Protein AF-A0AAU7NQR5-F1 (afdb_monomer_lite)

Foldseek 3Di:
DDDDDDDDDDDCVVVVHDPVNVLVVCQVPVCVVVPPAKHWDDAQDADPVGDTDRTDIDHPDD

Sequence (62 aa):
MQDIKTLELVSVRDHGLDEYWLQDYICQNPTCLGLGDIELVSKEKKQSSGGRLDILMKGSDE

Organism: NCBI:txid3067653

Secondary structure (DSSP, 8-state):
-----PPPP--SGGGT--HHHHHHHHHH-GGGG--SSEEEEEEEEE-TT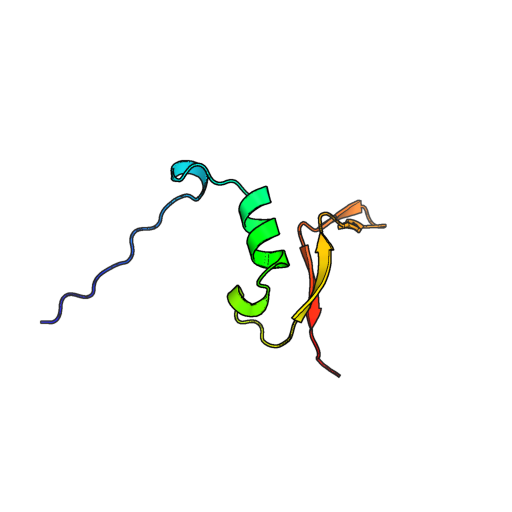S-EEEEEEEE---

pLDDT: mean 90.23, std 8.95, range [54.62, 96.19]

Structure (mmCIF, N/CA/C/O backbone):
data_AF-A0AAU7NQR5-F1
#
_entry.id   AF-A0AAU7NQR5-F1
#
loop_
_atom_site.group_PDB
_atom_site.id
_atom_site.type_symbol
_atom_site.label_atom_id
_atom_site.label_alt_id
_atom_site.label_comp_id
_atom_site.label_asym_id
_atom_site.label_entity_id
_atom_site.label_seq_id
_atom_site.pdbx_PDB_ins_code
_atom_site.Cartn_x
_atom_site.Cartn_y
_atom_site.Cartn_z
_atom_site.occupancy
_atom_site.B_iso_or_equiv
_atom_site.auth_seq_id
_atom_site.auth_comp_id
_atom_site.auth_asym_id
_atom_site.auth_atom_id
_atom_site.pdbx_PDB_model_num
ATOM 1 N N . MET A 1 1 ? 21.775 -30.481 -17.363 1.00 54.62 1 MET A N 1
ATOM 2 C CA . MET A 1 1 ? 21.826 -29.460 -16.299 1.00 54.62 1 MET A CA 1
ATOM 3 C C . MET A 1 1 ? 20.803 -28.418 -16.703 1.00 54.62 1 MET A C 1
ATOM 5 O O . MET A 1 1 ? 20.931 -27.906 -17.802 1.00 54.62 1 MET A O 1
ATOM 9 N N . GLN A 1 2 ? 19.701 -28.279 -15.965 1.00 67.06 2 GLN A N 1
ATOM 10 C CA . GLN A 1 2 ? 18.643 -27.335 -16.342 1.00 67.06 2 GLN A CA 1
ATOM 11 C C . GLN A 1 2 ? 19.042 -25.936 -15.866 1.00 67.06 2 GLN A C 1
ATOM 13 O O . GLN A 1 2 ? 19.369 -25.772 -14.692 1.00 67.06 2 GLN A O 1
ATOM 18 N N . ASP A 1 3 ? 19.045 -24.964 -16.776 1.00 73.75 3 ASP A N 1
ATOM 19 C CA . ASP A 1 3 ? 19.258 -23.553 -16.461 1.00 73.75 3 ASP A CA 1
ATOM 20 C C . ASP A 1 3 ? 18.102 -23.039 -15.597 1.00 73.75 3 ASP A C 1
ATOM 22 O O . ASP A 1 3 ? 16.953 -22.959 -16.036 1.00 73.75 3 ASP A O 1
ATOM 26 N N . ILE A 1 4 ? 18.402 -22.703 -14.343 1.00 75.44 4 ILE A N 1
ATOM 27 C CA . ILE A 1 4 ? 17.450 -22.033 -13.461 1.00 75.44 4 ILE A CA 1
ATOM 28 C C . ILE A 1 4 ? 17.423 -20.569 -13.890 1.00 75.44 4 ILE A C 1
ATOM 30 O O . ILE A 1 4 ? 18.381 -19.830 -13.673 1.00 75.44 4 ILE A O 1
ATOM 34 N N . LYS A 1 5 ? 16.328 -20.153 -14.529 1.00 78.44 5 LYS A N 1
ATOM 35 C CA . LYS A 1 5 ? 16.130 -18.768 -14.954 1.00 78.44 5 LYS A CA 1
ATOM 36 C C . LYS A 1 5 ? 15.911 -17.892 -13.721 1.00 78.44 5 LYS A C 1
ATOM 38 O O . LYS A 1 5 ? 14.858 -17.955 -13.089 1.00 78.44 5 LYS A O 1
ATOM 43 N N . THR A 1 6 ? 16.911 -17.095 -13.369 1.00 78.31 6 THR A N 1
ATOM 44 C CA . THR A 1 6 ? 16.809 -16.095 -12.305 1.00 78.31 6 THR A CA 1
ATOM 45 C C . THR A 1 6 ? 15.918 -14.946 -12.769 1.00 78.31 6 THR A C 1
ATOM 47 O O . THR A 1 6 ? 16.021 -14.492 -13.908 1.00 78.31 6 THR A O 1
ATOM 50 N N . LEU A 1 7 ? 15.020 -14.488 -11.899 1.00 85.94 7 LEU A N 1
ATOM 51 C CA . LEU A 1 7 ? 14.227 -13.286 -12.148 1.00 85.94 7 LEU A CA 1
ATOM 52 C C . LEU A 1 7 ? 15.114 -12.056 -11.940 1.00 85.94 7 LEU A C 1
ATOM 54 O O . LEU A 1 7 ? 15.858 -11.991 -10.960 1.00 85.94 7 LEU A O 1
ATOM 58 N N . GLU A 1 8 ? 15.025 -11.087 -12.846 1.00 84.19 8 GLU A N 1
ATOM 59 C CA . GLU A 1 8 ? 15.649 -9.781 -12.647 1.00 84.19 8 GLU A CA 1
ATOM 60 C C . GLU A 1 8 ? 14.734 -8.898 -11.803 1.00 84.19 8 GLU A C 1
ATOM 62 O O . GLU A 1 8 ? 13.530 -8.794 -12.052 1.00 84.19 8 GLU A O 1
ATOM 67 N N . LEU A 1 9 ? 15.314 -8.275 -10.778 1.00 87.81 9 LEU A N 1
ATOM 68 C CA . LEU A 1 9 ? 14.601 -7.336 -9.930 1.00 87.81 9 LEU A CA 1
ATOM 69 C C . LEU A 1 9 ? 14.500 -5.998 -10.657 1.00 87.81 9 LEU A C 1
ATOM 71 O O . LEU A 1 9 ? 15.514 -5.394 -11.001 1.00 87.81 9 LEU A O 1
ATOM 75 N N . VAL A 1 10 ? 13.271 -5.537 -10.864 1.00 88.94 10 VAL A N 1
ATOM 76 C CA . VAL A 1 10 ? 12.987 -4.256 -11.510 1.00 88.94 10 VAL A CA 1
ATOM 77 C C . VAL A 1 10 ? 12.386 -3.272 -10.516 1.00 88.94 10 VAL A C 1
ATOM 79 O O . VAL A 1 10 ? 11.599 -3.646 -9.646 1.00 88.94 10 VAL A O 1
ATOM 82 N N . SER A 1 11 ? 12.743 -1.996 -10.653 1.00 89.62 11 SER A N 1
ATOM 83 C CA . SER A 1 11 ? 12.084 -0.917 -9.921 1.00 89.62 11 SER A CA 1
ATOM 84 C C . SER A 1 11 ? 10.770 -0.544 -10.605 1.00 89.62 11 SER A C 1
ATOM 86 O O . SER A 1 11 ? 10.690 -0.423 -11.830 1.00 89.62 11 SER A O 1
ATOM 88 N N . VAL A 1 12 ? 9.740 -0.295 -9.797 1.00 88.81 12 VAL A N 1
ATOM 89 C CA . VAL A 1 12 ? 8.432 0.203 -10.252 1.00 88.81 12 VAL A CA 1
ATOM 90 C C . VAL A 1 12 ? 8.585 1.557 -10.958 1.00 88.81 12 VAL A C 1
ATOM 92 O O . VAL A 1 12 ? 7.979 1.791 -12.003 1.00 88.81 12 VAL A O 1
ATOM 95 N N . ARG A 1 13 ? 9.482 2.413 -10.449 1.00 91.19 13 ARG A N 1
ATOM 96 C CA . ARG A 1 13 ? 9.738 3.745 -11.022 1.00 91.19 13 ARG A CA 1
ATOM 97 C C . ARG A 1 13 ? 10.364 3.685 -12.408 1.00 91.19 13 ARG A C 1
ATOM 99 O O . ARG A 1 13 ? 10.047 4.529 -13.241 1.00 91.19 13 ARG A O 1
ATOM 106 N N . ASP A 1 14 ? 11.190 2.675 -12.675 1.00 93.44 14 ASP A N 1
ATOM 107 C CA . ASP A 1 14 ? 11.836 2.503 -13.985 1.00 93.44 14 ASP A CA 1
ATOM 108 C C . ASP A 1 14 ? 10.810 2.189 -15.086 1.00 93.44 14 ASP A C 1
ATOM 110 O O . ASP A 1 14 ? 11.089 2.354 -16.269 1.00 93.44 14 ASP A O 1
ATOM 114 N N . HIS A 1 15 ? 9.597 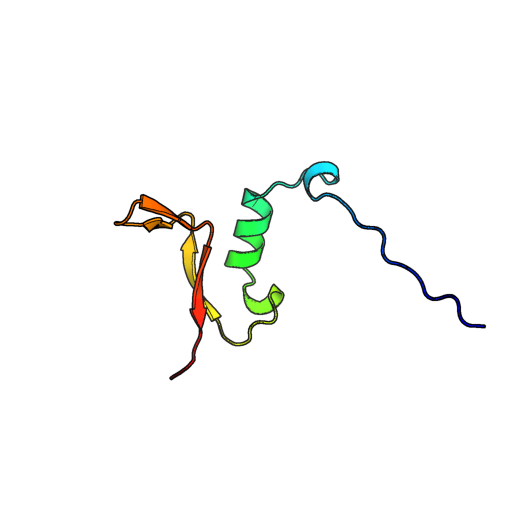1.792 -14.689 1.00 92.12 15 HIS A N 1
ATOM 115 C CA . HIS A 1 15 ? 8.475 1.491 -15.572 1.00 92.12 15 HIS A CA 1
ATOM 116 C C . HIS A 1 15 ? 7.437 2.625 -15.628 1.00 92.12 15 HIS A C 1
ATOM 118 O O . HIS A 1 15 ? 6.337 2.424 -16.137 1.00 92.12 15 HIS A O 1
ATOM 124 N N . GLY A 1 16 ? 7.763 3.819 -15.117 1.00 94.44 16 GLY A N 1
ATOM 125 C CA . GLY A 1 16 ? 6.857 4.974 -15.123 1.00 94.44 16 GLY A CA 1
ATOM 126 C C . GLY A 1 16 ? 5.675 4.842 -14.159 1.00 94.44 16 GLY A C 1
ATOM 127 O O . GLY A 1 16 ? 4.694 5.570 -14.290 1.00 94.44 16 GLY A O 1
ATOM 128 N N . LEU A 1 17 ? 5.766 3.911 -13.211 1.00 95.44 17 LEU A N 1
ATOM 129 C CA . LEU A 1 17 ? 4.764 3.667 -12.185 1.00 95.44 17 LEU A CA 1
ATOM 130 C C . LEU A 1 17 ? 5.269 4.192 -10.840 1.00 95.44 17 LEU A C 1
ATOM 132 O O . LEU A 1 17 ? 6.474 4.327 -10.609 1.00 95.44 17 LEU A O 1
ATOM 136 N N . ASP A 1 18 ? 4.348 4.476 -9.930 1.00 94.56 18 ASP A N 1
ATOM 137 C CA . ASP A 1 18 ? 4.669 4.982 -8.603 1.00 94.56 18 ASP A CA 1
ATOM 138 C C . ASP A 1 18 ? 3.979 4.177 -7.497 1.00 94.56 18 ASP A C 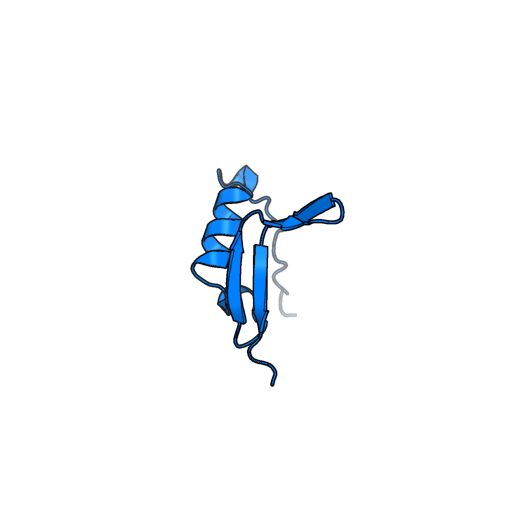1
ATOM 140 O O . ASP A 1 18 ? 3.312 3.163 -7.722 1.00 94.56 18 ASP A O 1
ATOM 144 N N . GLU A 1 19 ? 4.207 4.608 -6.262 1.00 92.81 19 GLU A N 1
ATOM 145 C CA . GLU A 1 19 ? 3.620 3.969 -5.093 1.00 92.81 19 GLU A CA 1
ATOM 146 C C . GLU A 1 19 ? 2.100 4.158 -5.045 1.00 92.81 19 GLU A C 1
ATOM 148 O O . GLU A 1 19 ? 1.391 3.234 -4.661 1.00 92.81 19 GLU A O 1
ATOM 153 N N . TYR A 1 20 ? 1.579 5.298 -5.509 1.00 94.00 20 TYR A N 1
ATOM 154 C CA . TYR A 1 20 ? 0.137 5.534 -5.562 1.00 94.00 20 TYR A CA 1
ATOM 155 C C . TYR A 1 20 ? -0.556 4.556 -6.510 1.00 94.00 20 TYR A C 1
ATOM 157 O O . TYR A 1 20 ? -1.588 3.995 -6.141 1.00 94.00 20 TYR A O 1
ATOM 165 N N . TRP A 1 21 ? 0.043 4.309 -7.678 1.00 95.44 21 TRP A N 1
ATOM 166 C CA . TRP A 1 21 ? -0.397 3.301 -8.634 1.00 95.44 21 TRP A CA 1
ATOM 167 C C . TRP A 1 21 ? -0.402 1.907 -8.011 1.00 95.44 21 TRP A C 1
ATOM 169 O O . TRP A 1 21 ? -1.388 1.181 -8.134 1.00 95.44 21 TRP A O 1
ATOM 179 N N . LEU A 1 22 ? 0.674 1.537 -7.308 1.00 94.00 22 LEU A N 1
ATOM 180 C CA . LEU A 1 22 ? 0.768 0.225 -6.672 1.00 94.00 22 LEU A CA 1
ATOM 181 C C . LEU A 1 22 ? -0.295 0.068 -5.582 1.00 94.00 22 LEU A C 1
ATOM 183 O O . LEU A 1 22 ? -0.966 -0.962 -5.516 1.00 94.00 22 LEU A O 1
ATOM 187 N N . GLN A 1 23 ? -0.485 1.099 -4.757 1.00 95.25 23 GLN A N 1
ATOM 188 C CA . GLN A 1 23 ? -1.525 1.101 -3.740 1.00 95.25 23 GLN A CA 1
ATOM 189 C C . GLN A 1 23 ? -2.923 0.982 -4.367 1.00 95.25 23 GLN A C 1
ATOM 191 O O . GLN A 1 23 ? -3.742 0.215 -3.865 1.00 95.25 23 GLN A O 1
ATOM 196 N N . ASP A 1 24 ? -3.202 1.695 -5.465 1.00 95.88 24 ASP A N 1
ATOM 197 C CA . ASP A 1 24 ? -4.484 1.607 -6.178 1.00 95.88 24 ASP A CA 1
ATOM 198 C C . ASP A 1 24 ? -4.715 0.219 -6.773 1.00 95.88 24 ASP A C 1
ATOM 200 O O . ASP A 1 24 ? -5.818 -0.317 -6.655 1.00 95.88 24 ASP A O 1
ATOM 204 N N . TYR A 1 25 ? -3.678 -0.385 -7.356 1.00 95.56 25 TYR A N 1
ATOM 205 C CA . TYR A 1 25 ? -3.733 -1.747 -7.874 1.00 95.56 25 TYR A CA 1
ATOM 206 C C . TYR A 1 25 ? -4.070 -2.753 -6.768 1.00 95.56 25 TYR A C 1
ATOM 208 O O . TYR A 1 25 ? -4.982 -3.561 -6.928 1.00 95.56 25 TYR A O 1
ATOM 216 N N . ILE A 1 26 ? -3.393 -2.662 -5.621 1.00 96.06 26 ILE A N 1
ATOM 217 C CA . ILE A 1 26 ? -3.653 -3.524 -4.462 1.00 96.06 26 ILE A CA 1
ATOM 218 C C . ILE A 1 26 ? -5.073 -3.303 -3.919 1.00 96.06 26 ILE A C 1
ATOM 220 O O . ILE A 1 26 ? -5.769 -4.266 -3.615 1.00 96.06 26 ILE A O 1
ATOM 224 N N . CYS A 1 27 ? -5.534 -2.052 -3.819 1.00 95.56 27 CYS A N 1
ATOM 225 C CA . CYS A 1 27 ? -6.890 -1.735 -3.358 1.00 95.56 27 CYS A CA 1
ATOM 226 C C . CYS A 1 27 ? -7.976 -2.298 -4.289 1.00 95.56 27 CYS A C 1
ATOM 228 O O . CYS A 1 27 ? -9.027 -2.723 -3.815 1.00 95.56 27 CYS A O 1
ATOM 230 N N . GLN A 1 28 ? -7.735 -2.289 -5.603 1.00 95.81 28 GLN A N 1
ATOM 231 C CA . GLN A 1 28 ? -8.661 -2.815 -6.611 1.00 95.81 28 GLN A CA 1
ATOM 232 C C . GLN A 1 28 ? -8.589 -4.339 -6.750 1.00 95.81 28 GLN A C 1
ATOM 234 O O . GLN A 1 28 ? -9.572 -4.965 -7.140 1.00 95.81 28 GLN A O 1
ATOM 239 N N . ASN A 1 29 ? -7.438 -4.938 -6.443 1.00 95.50 29 ASN A N 1
ATOM 240 C CA . ASN A 1 29 ? -7.204 -6.371 -6.549 1.00 95.50 29 ASN A CA 1
ATOM 241 C C . ASN A 1 29 ? -6.492 -6.929 -5.301 1.00 95.50 29 ASN A C 1
ATOM 243 O O . ASN A 1 29 ? -5.357 -7.397 -5.402 1.00 95.50 29 ASN A O 1
ATOM 247 N N . PRO A 1 30 ? -7.143 -6.942 -4.125 1.00 94.00 30 PRO A N 1
ATOM 248 C CA . PRO A 1 30 ? -6.514 -7.374 -2.872 1.00 94.00 30 PRO A CA 1
ATOM 249 C C . PRO A 1 30 ? -5.988 -8.816 -2.920 1.00 94.00 30 PRO A C 1
ATOM 251 O O . PRO A 1 30 ? -4.997 -9.147 -2.268 1.00 94.00 30 PRO A O 1
ATOM 254 N N . THR A 1 31 ? -6.589 -9.667 -3.760 1.00 93.19 31 THR A N 1
ATOM 255 C CA . THR A 1 31 ? -6.163 -11.062 -3.945 1.00 93.19 31 THR A CA 1
ATOM 256 C C . 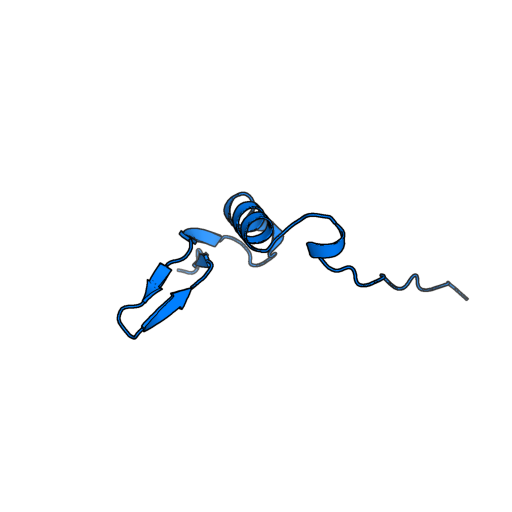THR A 1 31 ? -4.730 -11.199 -4.469 1.00 93.19 31 THR A C 1
ATOM 258 O O . THR A 1 31 ? -4.100 -12.231 -4.239 1.00 93.19 31 THR A O 1
ATOM 261 N N . CYS A 1 32 ? -4.163 -10.159 -5.101 1.00 94.12 32 CYS A N 1
ATOM 262 C CA . CYS A 1 32 ? -2.779 -10.177 -5.580 1.00 94.12 32 CYS A CA 1
ATOM 263 C C . CYS A 1 32 ? -1.747 -10.323 -4.453 1.00 94.12 32 CYS A C 1
ATOM 265 O O . CYS A 1 32 ? -0.612 -10.711 -4.718 1.00 94.12 32 CYS A O 1
ATOM 267 N N . LEU A 1 33 ? -2.127 -10.010 -3.210 1.00 93.19 33 LEU A N 1
ATOM 268 C CA . LEU A 1 33 ? -1.269 -10.161 -2.037 1.00 93.19 33 LEU A CA 1
ATOM 269 C C . LEU A 1 33 ? -1.167 -11.616 -1.555 1.00 93.19 33 LEU A C 1
ATOM 271 O O . LEU A 1 33 ? -0.264 -11.932 -0.787 1.00 93.19 33 LEU A O 1
ATOM 275 N N . GLY A 1 34 ? -2.077 -12.502 -1.979 1.00 93.12 34 GLY A N 1
ATOM 276 C CA . GLY A 1 34 ? -2.066 -13.911 -1.573 1.00 93.12 34 GLY A CA 1
ATOM 277 C C . GLY A 1 34 ? -2.348 -14.146 -0.083 1.00 93.12 34 GLY A C 1
ATOM 278 O O . GLY A 1 34 ? -1.947 -15.175 0.451 1.00 93.12 34 GLY A O 1
ATOM 279 N N . LEU A 1 35 ? -3.024 -13.208 0.590 1.00 92.44 35 LEU A N 1
ATOM 280 C CA . LEU A 1 35 ? -3.310 -13.261 2.033 1.00 92.44 35 LEU A CA 1
ATOM 281 C C . LEU A 1 35 ? -4.673 -13.892 2.372 1.00 92.44 35 LEU A C 1
ATOM 283 O O . LEU A 1 35 ? -5.117 -13.810 3.512 1.00 92.44 35 LEU A O 1
ATOM 287 N N . GLY A 1 36 ? -5.334 -14.523 1.399 1.00 90.75 36 GLY A N 1
ATOM 288 C CA . GLY A 1 36 ? -6.677 -15.079 1.569 1.00 90.75 36 GLY A CA 1
ATOM 289 C C . GLY A 1 36 ? -7.772 -14.035 1.357 1.00 90.75 36 GLY A C 1
ATOM 290 O O . GLY A 1 36 ? -7.632 -13.150 0.510 1.00 90.75 36 GLY A O 1
ATOM 291 N N . ASP A 1 37 ? -8.873 -14.184 2.092 1.00 91.88 37 ASP A N 1
ATOM 292 C CA . ASP A 1 37 ? -10.030 -13.300 1.989 1.00 91.88 37 ASP A CA 1
ATOM 293 C C . ASP A 1 37 ? -9.814 -12.046 2.839 1.00 91.88 37 ASP A C 1
ATOM 295 O O . ASP A 1 37 ? -9.773 -12.098 4.073 1.00 91.88 37 ASP A O 1
ATOM 299 N N . ILE A 1 38 ? -9.587 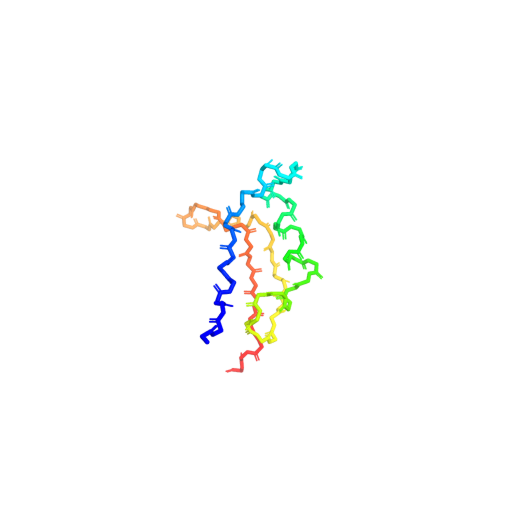-10.929 2.152 1.00 93.94 38 ILE A N 1
ATOM 300 C CA . ILE A 1 38 ? -9.328 -9.627 2.756 1.00 93.94 38 ILE A CA 1
ATOM 301 C C . ILE A 1 38 ? -10.139 -8.558 2.027 1.00 93.94 38 ILE A C 1
ATOM 303 O O . ILE A 1 38 ? -10.214 -8.528 0.797 1.00 93.94 38 ILE A O 1
ATOM 307 N N . GLU A 1 39 ? -10.682 -7.625 2.796 1.00 93.06 39 GLU A N 1
ATOM 308 C CA . GLU A 1 39 ? -11.456 -6.497 2.295 1.00 93.06 39 GLU A CA 1
ATOM 309 C C . GLU A 1 39 ? -10.748 -5.175 2.603 1.00 93.06 39 GLU A C 1
ATOM 311 O O . GLU A 1 39 ? -10.173 -4.973 3.680 1.00 93.06 39 GLU A O 1
ATOM 316 N N . LEU A 1 40 ? -10.799 -4.238 1.655 1.00 94.25 40 LEU A N 1
ATOM 317 C CA . LEU A 1 40 ? -10.260 -2.896 1.846 1.00 94.25 40 LEU A CA 1
ATOM 318 C C . LEU A 1 40 ? -11.090 -2.128 2.884 1.00 94.25 40 LEU A C 1
ATOM 320 O O . LEU A 1 40 ? -12.292 -1.943 2.719 1.00 94.25 40 LEU A O 1
ATOM 324 N N . VAL A 1 41 ? -10.427 -1.594 3.911 1.00 95.06 41 VAL A N 1
ATOM 325 C CA . VAL A 1 41 ? -11.058 -0.730 4.921 1.00 95.06 41 VAL A CA 1
ATOM 326 C C . VAL A 1 41 ? -10.798 0.741 4.618 1.00 95.06 41 VAL A C 1
ATOM 328 O O . VAL A 1 41 ? -11.702 1.570 4.704 1.00 95.06 41 VAL A O 1
ATOM 331 N N . SER A 1 42 ? -9.545 1.107 4.335 1.00 95.38 42 SER A N 1
ATOM 332 C CA . SER A 1 42 ? -9.159 2.503 4.112 1.00 95.38 42 SER A CA 1
ATOM 333 C C . SER A 1 42 ? -7.795 2.607 3.431 1.00 95.38 42 SER A C 1
ATOM 335 O O . SER A 1 42 ? -6.917 1.789 3.684 1.00 95.38 42 SER A O 1
ATOM 337 N N . LYS A 1 43 ? -7.608 3.649 2.619 1.00 94.94 43 LYS A N 1
ATOM 338 C CA . LYS A 1 43 ? -6.329 4.045 2.016 1.00 94.94 43 LYS A CA 1
ATOM 339 C C . LYS A 1 43 ? -5.822 5.328 2.691 1.00 94.94 43 LYS A C 1
ATOM 341 O O . LYS A 1 43 ? -6.631 6.194 3.026 1.00 94.94 43 LYS A O 1
ATOM 346 N N . GLU A 1 44 ? -4.512 5.446 2.903 1.00 94.62 44 GLU A N 1
ATOM 347 C CA . GLU A 1 44 ? -3.834 6.602 3.518 1.00 94.62 44 GLU A CA 1
ATOM 348 C C . GLU A 1 44 ? -4.441 7.002 4.888 1.00 94.62 44 GLU A C 1
ATOM 350 O O . GLU A 1 44 ? -4.646 8.179 5.213 1.00 94.62 44 GLU A O 1
ATOM 355 N N . LYS A 1 45 ? -4.756 6.005 5.727 1.00 95.38 45 LYS A N 1
ATOM 356 C CA . LYS A 1 45 ? -5.452 6.185 7.008 1.00 95.38 45 LYS A CA 1
ATOM 357 C C . LYS A 1 45 ? -4.545 6.837 8.049 1.00 95.38 45 LYS A C 1
ATOM 359 O O . LYS A 1 45 ? -3.595 6.228 8.541 1.00 95.38 45 LYS A O 1
ATOM 364 N N . LYS A 1 46 ? -4.898 8.051 8.476 1.00 96.00 46 LYS A N 1
ATOM 365 C CA . LYS A 1 46 ? -4.280 8.705 9.642 1.00 96.00 46 LYS A CA 1
ATOM 366 C C . LYS A 1 46 ? -4.650 7.973 10.933 1.00 96.00 46 LYS A C 1
ATOM 368 O O . LYS A 1 46 ? -5.819 7.649 11.149 1.00 96.00 46 LYS A O 1
ATOM 373 N N . GLN A 1 47 ? -3.664 7.746 11.794 1.00 95.56 47 GLN A N 1
ATOM 374 C CA . GLN A 1 47 ? -3.857 7.092 13.090 1.00 95.56 47 GLN A CA 1
ATOM 375 C C . GLN A 1 47 ? -3.957 8.125 14.220 1.00 95.56 47 GLN A C 1
ATOM 377 O O . GLN A 1 47 ? -3.324 9.180 14.168 1.00 95.56 47 GLN A O 1
ATOM 382 N N . SER A 1 48 ? -4.750 7.823 15.252 1.00 91.62 48 SER A N 1
ATOM 383 C CA . SER A 1 48 ? -4.964 8.713 16.406 1.00 91.62 48 SER A CA 1
ATOM 384 C C . SER A 1 48 ? -3.707 8.902 17.257 1.00 91.62 48 SER A C 1
ATOM 386 O O . SER A 1 48 ? -3.490 9.984 17.793 1.00 91.62 48 SER A O 1
ATOM 388 N N . SER A 1 49 ? -2.861 7.876 17.344 1.00 91.56 49 SER A N 1
ATOM 389 C CA . SER A 1 49 ? -1.553 7.904 18.010 1.00 91.56 49 SER A CA 1
ATOM 390 C C . SER A 1 49 ? -0.457 8.597 17.189 1.00 91.56 49 SER A C 1
ATOM 392 O O . SER A 1 49 ? 0.670 8.724 17.662 1.00 91.56 49 SER A O 1
ATOM 394 N N . GLY A 1 50 ? -0.777 9.066 15.979 1.00 90.88 50 GLY A N 1
ATOM 395 C CA . GLY A 1 50 ? 0.179 9.614 15.022 1.00 90.88 50 GLY A CA 1
ATOM 396 C C . GLY A 1 50 ? 0.591 8.604 13.950 1.00 90.88 50 GLY A C 1
ATOM 397 O O . GLY A 1 50 ? 0.443 7.395 14.103 1.00 90.88 50 GLY A O 1
ATOM 398 N N . GLY A 1 51 ? 1.098 9.120 12.830 1.00 95.00 51 GLY A N 1
ATOM 399 C CA . GLY A 1 51 ? 1.448 8.318 11.658 1.00 95.00 51 GLY A CA 1
ATOM 400 C C . GLY A 1 51 ? 0.279 8.075 10.699 1.00 95.00 51 GLY A C 1
ATOM 401 O O . GLY A 1 51 ? -0.843 8.563 10.883 1.00 95.00 51 GLY A O 1
ATOM 402 N N . ARG A 1 52 ? 0.575 7.345 9.623 1.00 95.19 52 ARG A N 1
ATOM 403 C CA . ARG A 1 52 ? -0.354 7.043 8.534 1.00 95.19 52 ARG A CA 1
ATOM 404 C C . ARG A 1 52 ? -0.086 5.636 8.015 1.00 95.19 52 ARG A C 1
ATOM 406 O O . ARG A 1 52 ? 1.069 5.239 7.930 1.00 95.19 52 ARG A O 1
ATOM 413 N N . LEU A 1 53 ? -1.152 4.894 7.745 1.00 95.38 53 LEU A N 1
ATOM 414 C CA . LEU A 1 53 ? -1.088 3.625 7.025 1.00 95.38 53 LEU A CA 1
ATOM 415 C C . LEU A 1 53 ? -1.384 3.892 5.559 1.00 95.38 53 LEU A C 1
ATOM 417 O O . LEU A 1 53 ? -2.381 4.5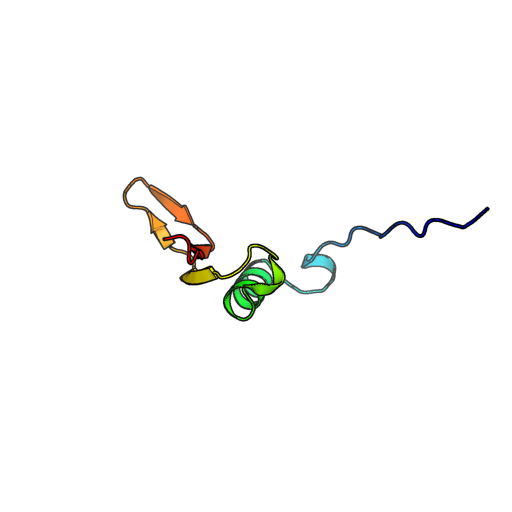53 5.274 1.00 95.38 53 LEU A O 1
ATOM 421 N N . ASP A 1 54 ? -0.591 3.329 4.660 1.00 94.88 54 ASP A N 1
ATOM 422 C CA . ASP A 1 54 ? -0.839 3.435 3.221 1.00 94.88 54 ASP A CA 1
ATOM 423 C C . ASP A 1 54 ? -2.116 2.678 2.846 1.00 94.88 54 ASP A C 1
ATOM 425 O O . ASP A 1 54 ? -3.008 3.211 2.188 1.00 94.88 54 ASP A O 1
ATOM 429 N N . ILE A 1 55 ? -2.269 1.454 3.362 1.00 96.19 55 ILE A N 1
ATOM 430 C CA . ILE A 1 55 ? -3.462 0.630 3.165 1.00 96.19 55 ILE A CA 1
ATOM 431 C C . ILE A 1 55 ? -3.831 -0.060 4.479 1.00 96.19 55 ILE A C 1
ATOM 433 O O . ILE A 1 55 ? -2.990 -0.659 5.146 1.00 96.19 55 ILE A O 1
ATOM 437 N N . LEU A 1 56 ? -5.108 0.013 4.844 1.00 95.75 56 LEU A N 1
ATOM 438 C CA . LEU A 1 56 ? -5.713 -0.787 5.898 1.00 95.75 56 LEU A CA 1
ATOM 439 C C . LEU A 1 56 ? -6.706 -1.760 5.264 1.00 95.75 56 LEU A C 1
ATOM 441 O O . LEU A 1 56 ? -7.660 -1.337 4.608 1.00 95.75 56 LEU A O 1
ATOM 445 N N . MET A 1 57 ? -6.505 -3.048 5.520 1.00 95.50 57 MET A N 1
ATOM 446 C CA . MET A 1 57 ? -7.409 -4.126 5.125 1.00 95.50 57 MET A CA 1
ATOM 447 C C . MET A 1 57 ? -7.882 -4.902 6.352 1.00 95.50 57 MET A C 1
ATOM 449 O O . MET A 1 57 ? -7.247 -4.855 7.408 1.00 95.50 57 MET A O 1
ATOM 453 N N . LYS A 1 58 ? -9.000 -5.606 6.207 1.00 94.81 58 LYS A N 1
ATOM 454 C CA . LYS A 1 58 ? -9.557 -6.506 7.212 1.00 94.81 58 LYS A CA 1
ATOM 455 C C . LYS A 1 58 ? -9.609 -7.909 6.619 1.00 94.81 58 LYS A C 1
ATOM 457 O O . LYS A 1 58 ? -10.158 -8.072 5.538 1.00 94.81 58 LYS A O 1
ATOM 462 N N . GLY A 1 59 ? -9.041 -8.888 7.316 1.00 93.56 59 GLY A N 1
ATOM 463 C CA . GLY A 1 59 ? -9.222 -10.299 6.979 1.00 93.56 59 GLY A CA 1
ATOM 464 C C . GLY A 1 59 ? -10.557 -10.831 7.491 1.00 93.56 59 GLY A C 1
ATOM 465 O O . GLY A 1 59 ? -11.098 -10.310 8.471 1.00 93.56 59 GLY A O 1
ATOM 466 N N . SER A 1 60 ? -11.063 -11.869 6.835 1.00 83.12 60 SER A N 1
ATOM 467 C CA . SER A 1 60 ? -12.319 -12.538 7.194 1.00 83.12 60 SER A CA 1
ATOM 468 C C . SER A 1 60 ? -12.199 -13.528 8.365 1.00 83.12 60 SER A C 1
ATOM 470 O O . SER A 1 60 ? -13.122 -14.308 8.576 1.00 83.12 60 SER A O 1
ATOM 472 N N . ASP A 1 61 ? -11.098 -13.520 9.127 1.00 73.31 61 ASP A N 1
ATOM 473 C CA . ASP A 1 61 ? -10.970 -14.344 10.335 1.00 73.31 61 ASP A CA 1
ATOM 474 C C . ASP A 1 61 ? -12.085 -14.007 11.349 1.00 73.31 61 ASP A C 1
ATOM 476 O O . ASP A 1 61 ? -12.269 -12.841 11.722 1.00 73.31 61 ASP A O 1
ATOM 480 N N . GLU A 1 62 ? -12.837 -15.042 11.749 1.00 56.53 62 GLU A N 1
ATOM 481 C CA . GLU A 1 62 ? -13.833 -15.019 12.838 1.00 56.53 62 GLU A CA 1
ATOM 482 C C . GLU A 1 62 ? -13.194 -14.803 14.217 1.00 56.53 62 GLU A C 1
ATOM 484 O O . GLU A 1 62 ? -12.161 -15.447 14.520 1.00 56.53 62 GLU A O 1
#

Radius of gyration: 16.19 Å; chains: 1; bounding box: 36×39×34 Å